Protein AF-A0A2K6LXR1-F1 (afdb_monomer_lite)

pLDDT: mean 72.21, std 10.12, range [33.59, 84.62]

Foldseek 3Di:
DPDDDLVNDDLVVQLVVQLVVCVVVVPDDDDPCLQVDAPDPPDPDRDPDSSVVSSVVSNVPRDPPDD

Secondary structure (DSSP, 8-state):
-PPPPTTSS-HHHHHHHHHHHHHHH--S---GGGGT--S-TT--SPPS-TTHHHHHHHHHHS-----

Structure (mmCIF, N/CA/C/O backbone):
data_AF-A0A2K6LXR1-F1
#
_entry.id   AF-A0A2K6LXR1-F1
#
loop_
_atom_site.group_PDB
_atom_site.id
_atom_site.type_symbol
_atom_site.label_atom_id
_atom_site.label_alt_id
_atom_site.label_comp_id
_atom_site.label_asym_id
_atom_site.label_entity_id
_atom_site.label_seq_id
_atom_site.pdbx_PDB_ins_code
_atom_site.Cartn_x
_atom_site.Cartn_y
_atom_site.Cartn_z
_atom_site.occupancy
_atom_site.B_iso_or_equiv
_atom_site.auth_seq_id
_atom_site.auth_comp_id
_atom_site.auth_asym_id
_atom_site.auth_atom_id
_atom_site.pdbx_PDB_model_num
ATOM 1 N N . MET A 1 1 ? 24.835 0.749 -20.710 1.00 59.00 1 MET A N 1
ATOM 2 C CA . MET A 1 1 ? 23.664 1.386 -20.073 1.00 59.00 1 MET A CA 1
ATOM 3 C C . MET A 1 1 ? 24.084 1.763 -18.663 1.00 59.00 1 MET A C 1
ATOM 5 O O . MET A 1 1 ? 24.588 0.873 -17.985 1.00 59.00 1 MET A O 1
ATOM 9 N N . PRO A 1 2 ? 24.016 3.041 -18.256 1.00 68.06 2 PRO A N 1
ATOM 10 C CA . PRO A 1 2 ? 24.338 3.423 -16.882 1.00 68.06 2 PRO A CA 1
ATOM 11 C C . PRO A 1 2 ? 23.411 2.662 -15.923 1.00 68.06 2 PRO A C 1
ATOM 13 O O . PRO A 1 2 ? 22.237 2.458 -16.233 1.00 68.06 2 PRO A O 1
ATOM 16 N N . GLY A 1 3 ? 23.957 2.161 -14.814 1.00 66.44 3 GLY A N 1
ATOM 17 C CA . GLY A 1 3 ? 23.183 1.407 -13.830 1.00 66.44 3 GLY A CA 1
ATOM 18 C C . GLY A 1 3 ? 22.121 2.303 -13.202 1.00 66.44 3 GLY A C 1
ATOM 19 O O . GLY A 1 3 ? 22.453 3.352 -12.662 1.00 66.44 3 GLY A O 1
ATOM 20 N N . VAL A 1 4 ? 20.857 1.897 -13.290 1.00 74.12 4 VAL A N 1
ATOM 21 C CA . VAL A 1 4 ? 19.747 2.589 -12.626 1.00 74.12 4 VAL A CA 1
ATOM 22 C C . VAL A 1 4 ? 1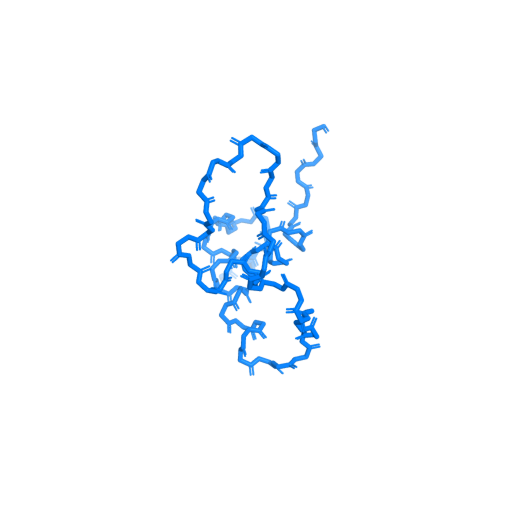9.799 2.240 -11.143 1.00 74.12 4 VAL A C 1
ATOM 24 O O . VAL A 1 4 ? 19.798 1.060 -10.784 1.00 74.12 4 VAL A O 1
ATOM 27 N N . THR A 1 5 ? 19.866 3.249 -10.278 1.00 76.25 5 THR A N 1
ATOM 28 C CA . THR A 1 5 ? 19.845 3.058 -8.826 1.00 76.25 5 THR A CA 1
ATOM 29 C C . THR A 1 5 ? 18.429 3.236 -8.284 1.00 76.25 5 THR A C 1
ATOM 31 O O . THR A 1 5 ? 17.564 3.832 -8.918 1.00 76.25 5 THR A O 1
ATOM 34 N N . VAL A 1 6 ? 18.164 2.727 -7.077 1.00 70.25 6 VAL A N 1
ATOM 35 C CA . VAL A 1 6 ? 16.834 2.796 -6.431 1.00 70.25 6 VAL A CA 1
ATOM 36 C C . VAL A 1 6 ? 16.327 4.239 -6.273 1.00 70.25 6 VAL A C 1
ATOM 38 O O . VAL A 1 6 ? 15.123 4.456 -6.183 1.00 70.25 6 VAL A O 1
ATOM 41 N N . LYS A 1 7 ? 17.229 5.227 -6.272 1.00 74.38 7 LYS A N 1
ATOM 42 C CA . LYS A 1 7 ? 16.894 6.653 -6.169 1.00 74.38 7 LYS A CA 1
ATOM 43 C C . LYS A 1 7 ? 16.424 7.272 -7.491 1.00 74.38 7 LYS A C 1
ATOM 45 O O . LYS A 1 7 ? 15.787 8.316 -7.459 1.00 74.38 7 LYS A O 1
ATOM 50 N N . ASP A 1 8 ? 16.708 6.627 -8.621 1.00 80.06 8 ASP A N 1
ATOM 51 C CA . ASP A 1 8 ? 16.372 7.124 -9.964 1.00 80.06 8 ASP A CA 1
ATOM 52 C C . ASP A 1 8 ? 14.973 6.678 -10.422 1.00 80.06 8 ASP A C 1
ATOM 54 O O . ASP A 1 8 ? 14.476 7.106 -11.463 1.00 80.06 8 ASP A O 1
ATOM 58 N N . VAL A 1 9 ? 14.332 5.787 -9.660 1.00 76.56 9 VAL A N 1
ATOM 59 C CA . VAL A 1 9 ? 13.021 5.216 -9.980 1.00 76.56 9 VAL A CA 1
ATOM 60 C C . VAL A 1 9 ? 11.926 6.029 -9.299 1.00 76.56 9 VAL A C 1
ATOM 62 O O . VAL A 1 9 ? 12.027 6.371 -8.121 1.00 76.56 9 VAL A O 1
ATOM 65 N N . ASN A 1 10 ? 10.833 6.288 -10.021 1.00 82.62 10 ASN A N 1
ATOM 66 C CA . ASN A 1 10 ? 9.652 6.918 -9.445 1.00 82.62 10 ASN A CA 1
ATOM 67 C C . ASN A 1 10 ? 9.154 6.115 -8.230 1.00 82.62 10 ASN A C 1
ATOM 69 O O . ASN A 1 10 ? 8.831 4.926 -8.327 1.00 82.62 10 ASN A O 1
ATOM 73 N N . GLN A 1 11 ? 9.044 6.785 -7.085 1.00 77.25 11 GLN A N 1
ATOM 74 C CA . GLN A 1 11 ? 8.701 6.162 -5.811 1.00 77.25 11 GLN A CA 1
ATOM 75 C C . GLN A 1 11 ? 7.348 5.439 -5.860 1.00 77.25 11 GLN A C 1
ATOM 77 O O . GLN A 1 11 ? 7.199 4.369 -5.270 1.00 77.25 11 GLN A O 1
ATOM 82 N N . GLN A 1 12 ? 6.366 5.962 -6.603 1.00 80.94 12 GLN A N 1
ATOM 83 C CA . GLN A 1 12 ? 5.063 5.299 -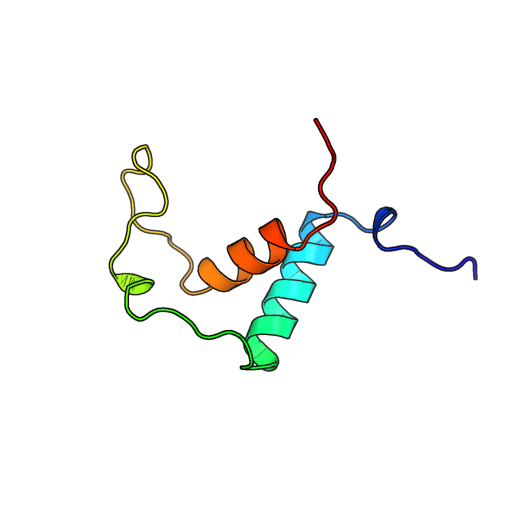6.732 1.00 80.94 12 GLN A CA 1
ATOM 84 C C . GLN A 1 12 ? 5.137 3.977 -7.505 1.00 80.94 12 GLN A C 1
ATOM 86 O O . GLN A 1 12 ? 4.446 3.016 -7.157 1.00 80.94 12 GLN A O 1
ATOM 91 N N . GLU A 1 13 ? 5.972 3.911 -8.540 1.00 82.38 13 GLU A N 1
ATOM 92 C CA . GLU A 1 13 ? 6.163 2.695 -9.332 1.00 82.38 13 GLU A CA 1
ATOM 93 C C . GLU A 1 13 ? 6.950 1.650 -8.548 1.00 82.38 13 GLU A C 1
ATOM 95 O O . GLU A 1 13 ? 6.559 0.481 -8.514 1.00 82.38 13 GLU A O 1
ATOM 100 N N . PHE A 1 14 ? 7.982 2.089 -7.824 1.00 83.00 14 PHE A N 1
ATOM 101 C CA . PHE A 1 14 ? 8.744 1.233 -6.924 1.00 83.00 14 PHE A CA 1
ATOM 102 C C . PHE A 1 14 ? 7.852 0.608 -5.846 1.00 83.00 14 PHE A C 1
ATOM 104 O O . PHE A 1 14 ? 7.860 -0.608 -5.666 1.00 83.00 14 PHE A O 1
ATOM 111 N N . VAL A 1 15 ? 7.016 1.409 -5.175 1.00 84.62 15 VAL A N 1
ATOM 112 C CA . VAL A 1 15 ? 6.099 0.920 -4.131 1.00 84.62 15 VAL A CA 1
ATOM 113 C C . VAL A 1 15 ? 5.091 -0.086 -4.691 1.00 84.62 15 VAL A C 1
ATOM 115 O O . VAL A 1 15 ? 4.813 -1.090 -4.037 1.00 84.62 15 VAL A O 1
ATOM 118 N N . ARG A 1 16 ? 4.560 0.126 -5.904 1.00 82.88 16 ARG A N 1
ATOM 119 C CA . ARG A 1 16 ? 3.646 -0.836 -6.549 1.00 82.88 16 ARG A CA 1
ATOM 120 C C . ARG A 1 16 ? 4.340 -2.153 -6.885 1.00 82.88 16 ARG A C 1
ATOM 122 O O . ARG A 1 16 ? 3.802 -3.215 -6.567 1.00 82.88 16 ARG A O 1
ATOM 129 N N . ALA A 1 17 ? 5.523 -2.091 -7.494 1.00 83.62 17 ALA A N 1
ATOM 130 C CA . ALA A 1 17 ? 6.301 -3.276 -7.850 1.00 83.62 17 ALA A CA 1
ATOM 131 C C . ALA A 1 17 ? 6.730 -4.062 -6.601 1.00 83.62 17 ALA A C 1
ATOM 133 O O . ALA A 1 17 ? 6.601 -5.287 -6.553 1.00 83.62 17 ALA A O 1
ATOM 134 N N . LEU A 1 18 ? 7.159 -3.351 -5.557 1.00 83.25 18 LEU A N 1
ATOM 135 C CA . LEU A 1 18 ? 7.545 -3.934 -4.281 1.00 83.25 18 LEU A CA 1
ATOM 136 C C . LEU A 1 18 ? 6.331 -4.556 -3.573 1.00 83.25 18 LEU A C 1
ATOM 138 O O . LEU A 1 18 ? 6.396 -5.710 -3.167 1.00 83.25 18 LEU A O 1
ATOM 142 N N . ALA A 1 19 ? 5.183 -3.878 -3.510 1.00 81.94 19 ALA A N 1
ATOM 143 C CA . ALA A 1 19 ? 3.963 -4.450 -2.934 1.00 81.94 19 ALA A CA 1
ATOM 144 C C . ALA A 1 19 ? 3.529 -5.748 -3.646 1.00 81.94 19 ALA A C 1
ATOM 146 O O . ALA A 1 19 ? 3.181 -6.729 -2.984 1.00 81.94 19 ALA A O 1
ATOM 147 N N . ALA A 1 20 ? 3.608 -5.791 -4.982 1.00 83.06 20 ALA A N 1
ATOM 148 C CA . ALA A 1 20 ? 3.334 -7.001 -5.759 1.00 83.06 20 ALA A CA 1
ATOM 149 C C . ALA A 1 20 ? 4.341 -8.125 -5.454 1.00 83.06 20 ALA A C 1
ATOM 151 O O . ALA A 1 20 ? 3.955 -9.288 -5.304 1.00 83.06 20 ALA A O 1
ATOM 152 N N . PHE A 1 21 ? 5.622 -7.782 -5.298 1.00 83.19 21 PHE A N 1
ATOM 153 C CA . PHE A 1 21 ? 6.663 -8.727 -4.905 1.00 83.19 21 PHE A CA 1
ATOM 154 C C . PHE A 1 21 ? 6.433 -9.292 -3.498 1.00 83.19 21 PHE A C 1
ATOM 156 O O . PHE A 1 21 ? 6.509 -10.505 -3.308 1.00 83.19 21 PHE A O 1
ATOM 163 N N . LEU A 1 22 ? 6.089 -8.453 -2.516 1.00 81.12 22 LEU A N 1
ATOM 164 C CA . LEU A 1 22 ? 5.805 -8.900 -1.151 1.00 81.12 22 LEU A CA 1
ATOM 165 C C . LEU A 1 22 ? 4.565 -9.794 -1.074 1.00 81.12 22 LEU A C 1
ATOM 167 O O . LEU A 1 22 ? 4.595 -10.798 -0.359 1.00 81.12 22 LEU A O 1
ATOM 171 N N . LYS A 1 23 ? 3.521 -9.491 -1.855 1.00 80.25 23 LYS A N 1
ATOM 172 C CA . LYS A 1 23 ? 2.334 -10.349 -1.965 1.00 80.25 23 LYS A CA 1
ATOM 173 C C . LYS A 1 23 ? 2.683 -11.732 -2.522 1.00 80.25 23 LYS A C 1
ATOM 175 O O . LYS A 1 23 ? 2.216 -12.736 -1.998 1.00 80.25 23 LYS A O 1
ATOM 180 N N . LYS A 1 24 ? 3.539 -11.799 -3.548 1.00 81.12 24 LYS A N 1
ATOM 181 C CA . LYS A 1 24 ? 3.969 -13.064 -4.171 1.00 81.12 24 LYS A CA 1
ATOM 182 C C . LYS A 1 24 ? 4.968 -13.851 -3.316 1.00 81.12 24 LYS A C 1
ATOM 184 O O . LYS A 1 24 ? 4.986 -15.074 -3.362 1.00 81.12 24 LYS A O 1
ATOM 189 N N . SER A 1 25 ? 5.807 -13.151 -2.556 1.00 78.75 25 SER A N 1
ATOM 190 C CA . SER A 1 25 ? 6.859 -13.748 -1.728 1.00 78.75 25 SER A CA 1
ATOM 191 C C . SER A 1 25 ? 6.295 -14.480 -0.506 1.00 78.75 25 SER A C 1
ATOM 193 O O . SER A 1 25 ? 6.928 -15.409 -0.013 1.00 78.75 25 SER A O 1
ATOM 195 N N . GLY A 1 26 ? 5.125 -14.075 0.010 1.00 73.44 26 GLY A N 1
ATOM 196 C CA . GLY A 1 26 ? 4.463 -14.734 1.148 1.00 73.44 26 GLY A CA 1
ATOM 197 C C 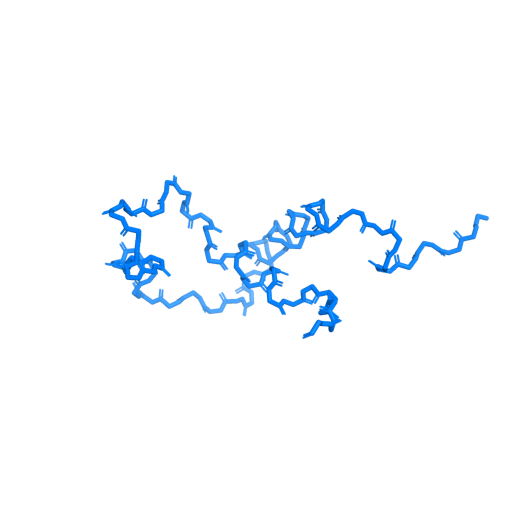. GLY A 1 26 ? 5.235 -14.665 2.476 1.00 73.44 26 GLY A C 1
ATOM 198 O O . GLY A 1 26 ? 4.773 -15.1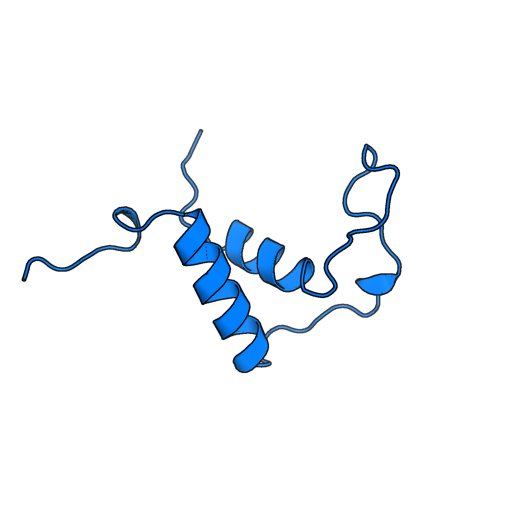71 3.491 1.00 73.44 26 GLY A O 1
ATOM 199 N N . LYS A 1 27 ? 6.408 -14.018 2.496 1.00 71.81 27 LYS A N 1
ATOM 200 C CA . LYS A 1 27 ? 7.281 -13.885 3.675 1.00 71.81 27 LYS A CA 1
ATOM 201 C C . LYS A 1 27 ? 6.791 -12.854 4.687 1.00 71.81 27 LYS A C 1
ATOM 203 O O . LYS A 1 27 ? 7.321 -12.787 5.794 1.00 71.81 27 LYS A O 1
ATOM 208 N N . LEU A 1 28 ? 5.824 -12.022 4.309 1.00 71.94 28 LEU A N 1
ATOM 209 C CA . LEU A 1 28 ? 5.313 -10.976 5.177 1.00 71.94 28 LEU A CA 1
ATOM 210 C C . LEU A 1 28 ? 4.139 -11.527 5.987 1.00 71.94 28 LEU A C 1
ATOM 212 O O . LEU A 1 28 ? 3.088 -11.840 5.433 1.00 71.94 28 LEU A O 1
ATOM 216 N N . LYS A 1 29 ? 4.341 -11.658 7.302 1.00 72.81 29 LYS A N 1
ATOM 217 C CA . LYS A 1 29 ? 3.287 -12.054 8.240 1.00 72.81 29 LYS A CA 1
ATOM 218 C C . LYS A 1 29 ? 2.252 -10.936 8.303 1.00 72.81 29 LYS A C 1
ATOM 220 O O . LYS A 1 29 ? 2.520 -9.884 8.881 1.00 72.81 29 LYS A O 1
ATOM 225 N N . VAL A 1 30 ? 1.105 -11.154 7.667 1.00 73.94 30 VAL A N 1
ATOM 226 C CA . VAL A 1 30 ? -0.033 -10.236 7.731 1.00 73.94 30 VAL A CA 1
ATOM 227 C C . VAL A 1 30 ? -0.713 -10.426 9.089 1.00 73.94 30 VAL A C 1
ATOM 229 O O . VAL A 1 30 ? -1.068 -11.555 9.425 1.00 73.94 30 VAL A O 1
ATOM 232 N N . PRO A 1 31 ? -0.842 -9.371 9.905 1.00 77.81 31 PRO A N 1
ATOM 233 C CA . PRO A 1 31 ? -1.549 -9.453 11.172 1.00 77.81 31 PRO A CA 1
ATOM 234 C C . PRO A 1 31 ? -3.045 -9.716 10.977 1.00 77.81 31 PRO A C 1
ATOM 236 O O . PRO A 1 31 ? -3.654 -9.169 10.063 1.00 77.81 31 PRO A O 1
ATOM 239 N N . GLU A 1 32 ? -3.652 -10.469 11.892 1.00 73.00 32 GLU A N 1
ATOM 240 C CA . GLU A 1 32 ? -5.088 -10.800 11.871 1.00 73.00 32 GLU A CA 1
ATOM 241 C C . GLU A 1 32 ? -5.997 -9.558 11.948 1.00 73.00 32 GLU A C 1
ATOM 243 O O . GLU A 1 32 ? -7.098 -9.540 11.414 1.00 73.00 32 GLU A O 1
ATOM 248 N N . TRP A 1 33 ? -5.517 -8.469 12.553 1.00 76.88 33 TRP A N 1
ATOM 249 C CA . TRP A 1 33 ? -6.273 -7.222 12.696 1.00 76.88 33 TRP A CA 1
ATOM 250 C C . TRP A 1 33 ? -6.323 -6.358 11.425 1.00 76.88 33 TRP A C 1
ATOM 252 O O . TRP A 1 33 ? -6.964 -5.306 11.440 1.00 76.88 33 TRP A O 1
ATOM 262 N N . VAL A 1 34 ? -5.652 -6.752 10.336 1.00 72.94 34 VAL A N 1
ATOM 263 C CA . VAL A 1 34 ? -5.565 -5.953 9.097 1.00 72.94 34 VAL A CA 1
ATOM 264 C C . VAL A 1 34 ? -6.935 -5.626 8.495 1.00 72.94 34 VAL A C 1
ATOM 266 O O . VAL A 1 34 ? -7.086 -4.550 7.913 1.00 72.94 34 VAL A O 1
ATOM 269 N N . ASP A 1 35 ? -7.935 -6.476 8.718 1.00 68.75 35 ASP A N 1
ATOM 270 C CA . ASP A 1 35 ? -9.293 -6.282 8.195 1.00 68.75 35 ASP A CA 1
ATOM 271 C C . ASP A 1 35 ? -10.219 -5.521 9.162 1.00 68.75 35 ASP A C 1
ATOM 273 O O . ASP A 1 35 ? -11.273 -5.025 8.769 1.00 68.75 35 ASP A O 1
ATOM 277 N N . THR A 1 36 ? -9.814 -5.363 10.425 1.00 68.56 36 THR A N 1
ATOM 278 C CA . THR A 1 36 ? -10.651 -4.780 11.491 1.00 68.56 36 THR A CA 1
ATOM 279 C C . THR A 1 36 ? -10.330 -3.305 11.757 1.00 68.56 36 THR A C 1
ATOM 281 O O . THR A 1 36 ? -11.142 -2.572 12.325 1.00 68.56 36 THR A O 1
ATOM 284 N N . VAL A 1 37 ? -9.135 -2.837 11.377 1.00 70.69 37 VAL A N 1
ATOM 285 C CA . VAL A 1 37 ? -8.583 -1.560 11.860 1.00 70.69 37 VAL A CA 1
ATOM 286 C C . VAL A 1 37 ? -8.665 -0.448 10.811 1.00 70.69 37 VAL A C 1
ATOM 288 O O . VAL A 1 37 ? -8.317 -0.613 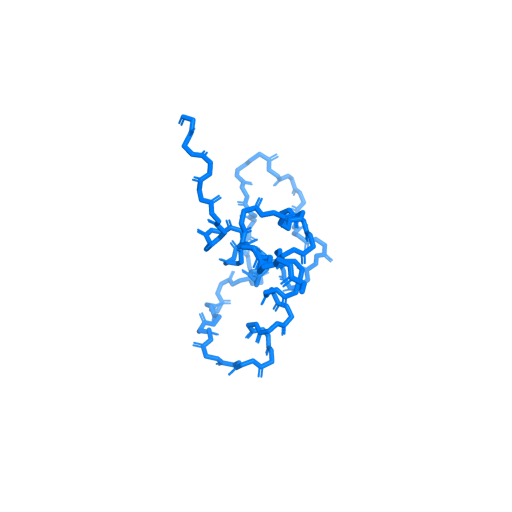9.642 1.00 70.69 37 VAL A O 1
ATOM 291 N N . LYS A 1 38 ? -9.057 0.753 11.254 1.00 68.25 38 LYS A N 1
ATOM 292 C CA . LYS A 1 38 ? -8.963 1.975 10.444 1.00 68.25 38 LYS A CA 1
ATOM 293 C C . LYS A 1 38 ? -7.508 2.437 10.340 1.00 68.25 38 LYS A C 1
ATOM 295 O O . LYS A 1 38 ? -6.777 2.482 11.324 1.00 68.25 38 LYS A O 1
ATOM 300 N N . LEU A 1 39 ? -7.096 2.860 9.146 1.00 70.38 39 LEU A N 1
ATOM 301 C CA . LEU A 1 39 ? -5.709 3.246 8.855 1.00 70.38 39 LEU A CA 1
ATOM 302 C C . LEU A 1 39 ? -5.173 4.426 9.681 1.00 70.38 39 LEU A C 1
ATOM 304 O O . LEU A 1 39 ? -3.964 4.507 9.898 1.00 70.38 39 LEU A O 1
ATOM 308 N N . ALA A 1 40 ? -6.043 5.351 10.092 1.00 68.06 40 ALA A N 1
ATOM 309 C CA . ALA A 1 40 ? -5.688 6.499 10.917 1.00 68.06 40 ALA A CA 1
ATOM 310 C C . ALA A 1 40 ? -6.925 7.067 11.625 1.00 68.06 40 ALA A C 1
ATOM 312 O O . ALA A 1 40 ? -8.037 6.943 11.115 1.00 68.06 40 ALA A O 1
ATOM 313 N N . LYS A 1 41 ? -6.719 7.765 12.752 1.00 68.50 41 LYS A N 1
ATOM 314 C CA . LYS A 1 41 ? -7.789 8.417 13.535 1.00 68.50 41 LYS A CA 1
ATOM 315 C C . LYS A 1 41 ? -8.613 9.429 12.723 1.00 68.50 41 LYS A C 1
ATOM 317 O O . LYS A 1 41 ? -9.778 9.625 13.021 1.00 68.50 41 LYS A O 1
ATOM 322 N N . HIS A 1 42 ? -8.009 10.051 11.710 1.00 73.00 42 HIS A N 1
ATOM 323 C CA . HIS A 1 42 ? -8.650 11.043 10.839 1.00 73.00 42 HIS A CA 1
ATOM 324 C C . HIS A 1 42 ? -9.335 10.433 9.603 1.00 73.00 42 HIS A C 1
ATOM 326 O O . HIS A 1 42 ? -9.832 11.171 8.756 1.00 73.00 42 HIS A O 1
ATOM 332 N N . LYS A 1 43 ? -9.301 9.103 9.432 1.00 70.19 43 LYS A N 1
ATOM 333 C CA . LYS A 1 43 ? -9.980 8.434 8.320 1.00 70.19 43 LYS A CA 1
ATOM 334 C C . LYS A 1 43 ? -11.316 7.884 8.793 1.00 70.19 43 LYS A C 1
ATOM 336 O O . LYS A 1 43 ? -11.369 6.937 9.573 1.00 70.19 43 LYS A O 1
ATOM 341 N N . GLU A 1 44 ? -12.385 8.462 8.261 1.00 67.12 44 GLU A N 1
ATOM 342 C CA . GLU A 1 44 ? -13.758 8.050 8.558 1.00 67.12 44 GLU A CA 1
ATOM 343 C C . GLU A 1 44 ? -14.091 6.673 7.960 1.00 67.12 44 GLU A C 1
ATOM 345 O O . GLU A 1 44 ? -14.745 5.856 8.616 1.00 67.12 44 GLU A O 1
ATOM 350 N N . LEU A 1 45 ? -13.565 6.376 6.764 1.00 63.22 45 LEU A N 1
ATOM 351 C CA . LEU A 1 45 ? -13.795 5.127 6.034 1.00 63.22 45 LEU A CA 1
ATOM 352 C C . LEU A 1 45 ? -12.666 4.100 6.196 1.00 63.22 45 LEU A C 1
ATOM 354 O O . LEU A 1 45 ? -11.484 4.441 6.312 1.00 63.22 45 LEU A O 1
ATOM 358 N N . ALA A 1 46 ? -13.056 2.825 6.128 1.00 60.19 46 ALA A N 1
ATOM 359 C CA . ALA A 1 46 ? -12.132 1.710 5.992 1.00 60.19 46 ALA A CA 1
ATOM 360 C C . ALA A 1 46 ? -11.357 1.786 4.657 1.00 60.19 46 ALA A C 1
ATOM 362 O O . ALA A 1 46 ? -11.815 2.421 3.700 1.00 60.19 46 ALA A O 1
ATOM 363 N N . PRO A 1 47 ? -10.163 1.180 4.570 1.00 67.50 47 PRO A N 1
ATOM 364 C CA . PRO A 1 47 ? -9.375 1.182 3.343 1.00 67.50 47 PRO A CA 1
ATOM 365 C C . PRO A 1 47 ? -10.112 0.425 2.234 1.00 67.50 47 PRO A C 1
ATOM 367 O O . PRO A 1 47 ? -10.428 -0.744 2.394 1.00 67.50 47 PRO A O 1
ATOM 370 N N . TYR A 1 48 ? -10.321 1.064 1.082 1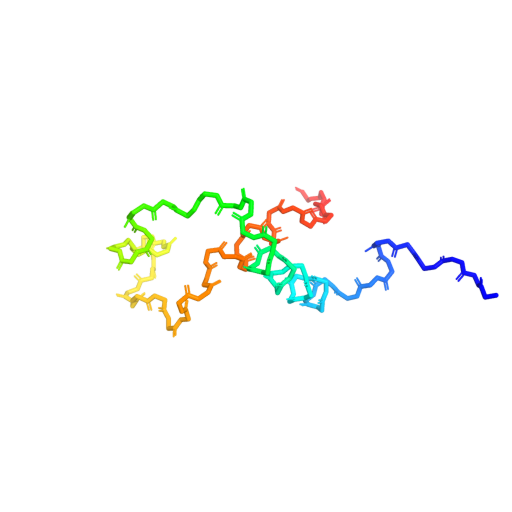.00 64.38 48 TYR A N 1
ATOM 371 C CA . TYR A 1 48 ? -10.961 0.436 -0.085 1.00 64.38 48 TYR A CA 1
ATOM 372 C C . TYR A 1 48 ? -10.142 -0.694 -0.731 1.00 64.38 48 TYR A C 1
ATOM 374 O O . TYR A 1 48 ? -10.634 -1.371 -1.627 1.00 64.38 48 TYR A O 1
ATOM 382 N N . ASN A 1 49 ? -8.874 -0.861 -0.350 1.00 66.06 49 ASN A N 1
ATOM 383 C CA . ASN A 1 49 ? -7.954 -1.776 -1.012 1.00 66.06 49 ASN A CA 1
ATOM 384 C C . ASN A 1 49 ? -7.460 -2.811 -0.001 1.00 66.06 49 ASN A C 1
ATOM 386 O O . ASN A 1 49 ? -6.702 -2.466 0.901 1.00 66.06 49 ASN A O 1
ATOM 390 N N . GLU A 1 50 ? -7.851 -4.071 -0.169 1.00 66.00 50 GLU A N 1
ATOM 391 C CA . GLU A 1 50 ? -7.449 -5.200 0.689 1.00 66.00 50 GLU A CA 1
ATOM 392 C C . GLU A 1 50 ? -5.919 -5.366 0.754 1.00 66.00 50 GLU A C 1
ATOM 394 O O . GLU A 1 50 ? -5.358 -5.826 1.742 1.00 66.00 50 GLU A O 1
ATOM 399 N N . ASN A 1 51 ? -5.197 -4.902 -0.274 1.00 71.94 51 ASN A N 1
ATOM 400 C CA . ASN A 1 51 ? -3.733 -4.950 -0.316 1.00 71.94 51 ASN A CA 1
ATOM 401 C C . ASN A 1 51 ? -3.054 -3.753 0.376 1.00 71.94 51 ASN A C 1
ATOM 403 O O . ASN A 1 51 ? -1.843 -3.568 0.218 1.00 71.94 51 ASN A O 1
ATOM 407 N N . TRP A 1 52 ? -3.796 -2.931 1.132 1.00 76.94 52 TRP A N 1
ATOM 408 C CA . TRP A 1 52 ? -3.270 -1.711 1.757 1.00 76.94 52 TRP A CA 1
ATOM 409 C C . TRP A 1 52 ? -2.051 -1.982 2.644 1.00 76.94 52 TRP A C 1
ATOM 411 O O . TRP A 1 52 ? -1.146 -1.147 2.713 1.00 76.94 52 TRP A O 1
ATOM 421 N N . PHE A 1 53 ? -2.003 -3.146 3.296 1.00 76.00 53 PHE A N 1
ATOM 422 C CA . PHE A 1 53 ? -0.915 -3.522 4.193 1.00 76.00 53 PHE A CA 1
ATOM 423 C C . PHE A 1 53 ? 0.408 -3.722 3.443 1.00 76.00 53 PHE A C 1
ATOM 425 O O . PHE A 1 53 ? 1.446 -3.218 3.871 1.00 76.00 53 PHE A O 1
ATOM 432 N N . TYR A 1 54 ? 0.365 -4.358 2.268 1.00 78.31 54 TYR A N 1
ATOM 433 C CA . TYR A 1 54 ? 1.539 -4.537 1.411 1.00 78.31 54 TYR A CA 1
ATOM 434 C C . TYR A 1 54 ? 2.029 -3.212 0.833 1.00 78.31 54 TYR A C 1
ATOM 436 O O . TYR A 1 54 ? 3.234 -2.975 0.776 1.00 78.31 54 TYR A O 1
ATOM 444 N N . THR A 1 55 ? 1.106 -2.325 0.452 1.00 80.06 55 THR A N 1
ATOM 445 C CA . THR A 1 55 ? 1.459 -0.976 -0.000 1.00 80.06 55 THR A CA 1
ATOM 446 C C . THR A 1 55 ? 2.108 -0.171 1.123 1.00 80.06 55 THR A C 1
ATOM 448 O O . THR A 1 55 ? 3.126 0.467 0.882 1.00 80.06 55 THR A O 1
ATOM 451 N N . ARG A 1 56 ? 1.601 -0.252 2.363 1.00 79.56 56 ARG A N 1
ATOM 452 C CA . ARG A 1 56 ? 2.223 0.409 3.523 1.00 79.56 56 ARG A CA 1
ATOM 453 C C . ARG A 1 56 ? 3.611 -0.139 3.829 1.00 79.56 56 ARG A C 1
ATOM 455 O O . ARG A 1 56 ? 4.533 0.651 3.982 1.00 79.56 56 ARG A O 1
ATOM 462 N N . ALA A 1 57 ? 3.773 -1.460 3.869 1.00 80.00 57 ALA A N 1
ATOM 463 C CA . ALA A 1 57 ? 5.074 -2.082 4.101 1.00 80.00 57 ALA A CA 1
ATOM 464 C C . ALA A 1 57 ? 6.100 -1.675 3.028 1.00 80.00 57 ALA A C 1
ATOM 466 O O . ALA A 1 57 ? 7.235 -1.338 3.356 1.00 80.00 57 ALA A O 1
ATOM 467 N N . ALA A 1 58 ? 5.683 -1.633 1.759 1.00 81.12 58 ALA A N 1
ATOM 468 C CA . ALA A 1 58 ? 6.517 -1.164 0.658 1.00 81.12 58 ALA A CA 1
ATOM 469 C C . ALA A 1 58 ? 6.857 0.333 0.772 1.00 81.12 58 ALA A C 1
ATOM 471 O O . ALA A 1 58 ? 7.994 0.718 0.521 1.00 81.12 58 ALA A O 1
ATOM 472 N N . SER A 1 59 ? 5.908 1.173 1.195 1.00 78.62 59 SER A N 1
ATOM 473 C CA . SER A 1 59 ? 6.148 2.599 1.447 1.00 78.62 59 SER A CA 1
ATOM 474 C C . SER A 1 59 ? 7.104 2.849 2.614 1.00 78.62 59 SER A C 1
ATOM 476 O O . SER A 1 59 ? 7.903 3.773 2.535 1.00 78.62 59 SER A O 1
ATOM 478 N N . THR A 1 60 ? 7.055 2.035 3.672 1.00 75.81 60 THR A N 1
ATOM 479 C CA . THR A 1 60 ? 7.973 2.139 4.821 1.00 75.81 60 THR A CA 1
ATOM 480 C C . THR A 1 60 ? 9.381 1.630 4.499 1.00 75.81 60 THR A C 1
ATOM 482 O O . THR A 1 60 ? 10.342 2.087 5.101 1.00 75.81 60 THR A O 1
ATOM 485 N N . MET A 1 61 ? 9.517 0.701 3.550 1.00 69.62 61 MET A N 1
ATOM 486 C CA . MET A 1 61 ? 10.808 0.153 3.108 1.00 69.62 61 MET A CA 1
ATOM 487 C C . MET A 1 61 ? 11.449 0.958 1.961 1.00 69.62 61 MET A C 1
ATOM 489 O O . MET A 1 61 ? 12.593 0.701 1.588 1.00 69.62 61 MET A O 1
ATOM 493 N N . GLY A 1 62 ? 10.715 1.907 1.372 1.00 63.56 62 GLY A N 1
ATOM 494 C CA . GLY A 1 62 ? 11.235 2.796 0.336 1.00 63.56 62 GLY A CA 1
ATOM 495 C C . GLY A 1 62 ? 12.339 3.718 0.868 1.00 63.56 62 GLY A C 1
ATOM 496 O O . GLY A 1 62 ? 12.411 3.939 2.076 1.00 63.56 62 GLY A O 1
ATOM 497 N N . PRO A 1 63 ? 13.203 4.261 -0.013 1.00 55.53 63 PRO A N 1
ATOM 498 C CA . PRO A 1 63 ? 14.257 5.183 0.394 1.00 55.53 63 PRO A CA 1
ATOM 499 C C . PRO A 1 63 ? 13.624 6.361 1.136 1.00 55.53 63 PRO A C 1
ATOM 501 O O . PRO A 1 63 ? 12.854 7.132 0.564 1.00 55.53 63 PRO A O 1
ATOM 504 N N . GLN A 1 64 ? 13.911 6.446 2.431 1.00 48.62 64 GLN A N 1
ATOM 505 C CA . GLN A 1 64 ? 13.462 7.522 3.292 1.00 48.62 64 GLN A CA 1
ATOM 506 C C . GLN A 1 64 ? 14.120 8.803 2.781 1.00 48.62 64 GLN A C 1
ATOM 508 O O . GLN A 1 64 ? 15.330 8.979 2.887 1.00 48.62 64 GLN A O 1
ATOM 513 N N . THR A 1 65 ? 13.346 9.660 2.120 1.00 50.03 65 THR A N 1
ATOM 514 C CA . THR A 1 65 ? 13.760 11.041 1.894 1.00 50.03 65 THR A CA 1
ATOM 515 C C . THR A 1 65 ? 13.711 11.709 3.260 1.00 50.03 65 THR A C 1
ATOM 517 O O . THR A 1 65 ? 12.629 12.088 3.711 1.00 50.03 65 THR A O 1
ATOM 520 N N . ASP A 1 66 ? 14.857 11.746 3.944 1.00 33.59 66 ASP A N 1
ATOM 521 C CA . ASP A 1 66 ? 15.068 12.547 5.148 1.00 33.59 66 ASP A CA 1
ATOM 522 C C . ASP A 1 66 ? 14.522 13.959 4.897 1.00 33.59 66 ASP A C 1
ATOM 524 O O . ASP A 1 66 ? 15.026 14.697 4.048 1.00 33.59 66 ASP A O 1
ATOM 528 N N . THR A 1 67 ? 13.438 14.289 5.594 1.00 38.34 67 THR A N 1
ATOM 529 C CA . THR A 1 67 ? 13.040 15.667 5.890 1.00 38.34 67 THR A CA 1
ATOM 530 C C . THR A 1 67 ? 13.095 15.829 7.396 1.00 38.34 67 THR A C 1
ATOM 532 O O . THR A 1 67 ? 12.640 14.885 8.084 1.00 38.34 67 THR A O 1
#

Organism: Rhinopithecus bieti (NCBI:txid61621)

InterPro domains:
  IPR001266 Small ribosomal subunit protein eS19 [PF01090] (5-60)
  IPR001266 Small ribosomal subunit protein eS19 [PTHR11710] (3-60)
  IPR001266 Small ribosomal subunit protein eS19 [SM01413] (5-66)
  IPR036388 Winged helix-like DNA-binding domain superfamily [G3DSA:1.10.10.10] (1-62)
  IPR036390 Winged helix DNA-binding domain superfamily [SSF46785] (4-61)

Sequence (67 aa):
MPGVTVKDVNQQEFVRALAAFLKKSGKLKVPEWVDTVKLAKHKELAPYNENWFYTRAASTMGPQTDT

Radius of gyration: 14.25 Å; chains: 1; bounding box: 38×30×34 Å